Protein AF-A0A2J8PQK8-F1 (afdb_monomer)

InterPro domains:
  IPR006652 Kelch repeat type 1 [PF01344] (4-48)
  IPR015915 Kelch-type beta-propeller [G3DSA:2.120.10.80] (1-49)
  IPR015915 Kelch-type beta-propeller [SSF117281] (1-48)

pLDDT: mean 96.53, std 3.13, range [79.88, 98.56]

Structure (mmCIF, N/CA/C/O backbone):
data_AF-A0A2J8PQK8-F1
#
_entry.id   AF-A0A2J8PQK8-F1
#
loop_
_atom_site.group_PDB
_atom_site.id
_atom_site.type_symbol
_atom_site.label_atom_id
_atom_site.label_alt_id
_atom_site.label_comp_id
_atom_site.label_asym_id
_atom_site.label_entity_id
_atom_site.label_seq_id
_atom_site.pdbx_PDB_ins_code
_atom_site.Cartn_x
_atom_site.Cartn_y
_atom_site.Cartn_z
_atom_site.occupancy
_atom_site.B_iso_or_equiv
_atom_site.auth_seq_id
_atom_site.auth_comp_id
_atom_site.auth_asym_id
_atom_site.auth_atom_id
_atom_site.pdbx_PDB_model_num
ATOM 1 N N . MET A 1 1 ? 1.732 4.679 5.784 1.00 79.88 1 MET A N 1
ATOM 2 C CA . MET A 1 1 ? 2.409 4.022 4.662 1.00 79.88 1 MET A CA 1
ATOM 3 C C . MET A 1 1 ? 3.858 3.863 5.072 1.00 79.88 1 MET A C 1
ATOM 5 O O . MET A 1 1 ? 4.387 4.784 5.687 1.00 79.88 1 MET A O 1
ATOM 9 N N . MET A 1 2 ? 4.454 2.707 4.809 1.00 88.25 2 MET A N 1
ATOM 10 C CA . MET A 1 2 ? 5.804 2.333 5.236 1.00 88.25 2 MET A CA 1
ATOM 11 C C . MET A 1 2 ? 6.866 2.760 4.220 1.00 88.25 2 MET A C 1
ATOM 13 O O . MET A 1 2 ? 7.972 3.118 4.611 1.00 88.25 2 MET A O 1
ATOM 17 N N . GLU A 1 3 ? 6.533 2.771 2.927 1.00 93.50 3 GLU A N 1
ATOM 18 C CA . GLU A 1 3 ? 7.404 3.281 1.866 1.00 93.50 3 GLU A CA 1
ATOM 19 C C . GLU A 1 3 ? 6.645 4.233 0.941 1.00 93.50 3 GLU A C 1
ATOM 21 O O . GLU A 1 3 ? 5.558 3.911 0.458 1.00 93.50 3 GLU A O 1
ATOM 26 N N . ARG A 1 4 ? 7.246 5.390 0.641 1.00 94.12 4 ARG A N 1
ATOM 27 C CA . ARG A 1 4 ? 6.687 6.321 -0.345 1.00 94.12 4 ARG A CA 1
ATOM 28 C C . ARG A 1 4 ? 6.772 5.689 -1.730 1.00 94.12 4 ARG A C 1
ATOM 30 O O . ARG A 1 4 ? 7.847 5.277 -2.163 1.00 94.12 4 ARG A O 1
ATOM 37 N N . ARG A 1 5 ? 5.644 5.655 -2.431 1.00 96.56 5 ARG A N 1
ATOM 38 C CA . ARG A 1 5 ? 5.522 5.055 -3.760 1.00 96.56 5 ARG A CA 1
ATOM 39 C C . ARG A 1 5 ? 4.602 5.870 -4.656 1.00 96.56 5 ARG A C 1
ATOM 41 O O . ARG A 1 5 ? 3.708 6.558 -4.170 1.00 96.56 5 ARG A O 1
ATOM 48 N N . MET A 1 6 ? 4.829 5.760 -5.955 1.00 96.88 6 MET A N 1
ATOM 49 C CA . MET A 1 6 ? 3.953 6.250 -7.020 1.00 96.88 6 MET A CA 1
ATOM 50 C C . MET A 1 6 ? 3.570 5.093 -7.940 1.00 96.88 6 MET A C 1
ATOM 52 O O . MET A 1 6 ? 4.164 4.022 -7.841 1.00 96.88 6 MET A O 1
ATOM 56 N N . GLU A 1 7 ? 2.591 5.298 -8.824 1.00 97.12 7 GLU A N 1
ATOM 57 C CA . GLU A 1 7 ? 2.164 4.274 -9.798 1.00 97.12 7 GLU A CA 1
ATOM 58 C C . GLU A 1 7 ? 1.712 2.954 -9.135 1.00 97.12 7 GLU A C 1
ATOM 60 O O . GLU A 1 7 ? 1.792 1.879 -9.723 1.00 97.12 7 GLU A O 1
ATOM 65 N N . CYS A 1 8 ? 1.264 3.017 -7.878 1.00 97.31 8 CYS A N 1
ATOM 66 C CA . CYS A 1 8 ? 0.778 1.859 -7.138 1.00 97.31 8 CYS A CA 1
ATOM 67 C C . CYS A 1 8 ? -0.709 1.602 -7.404 1.00 97.31 8 CYS A C 1
ATOM 69 O O . CYS A 1 8 ? -1.480 2.528 -7.663 1.00 97.31 8 CYS A O 1
ATOM 71 N N . GLY A 1 9 ? -1.124 0.345 -7.254 1.00 97.88 9 GLY A N 1
ATOM 72 C CA . GLY A 1 9 ? -2.537 -0.019 -7.188 1.00 97.88 9 GLY A CA 1
ATOM 73 C C . GLY A 1 9 ? -3.058 0.103 -5.759 1.00 97.88 9 GLY A C 1
ATOM 74 O O . GLY A 1 9 ? -2.333 -0.206 -4.813 1.00 97.88 9 GLY A O 1
ATOM 75 N N . ALA A 1 10 ? -4.314 0.522 -5.598 1.00 97.81 10 ALA A N 1
ATOM 76 C CA . ALA A 1 10 ? -4.978 0.560 -4.300 1.00 97.81 10 ALA A CA 1
ATOM 77 C C . ALA A 1 10 ? -6.408 0.015 -4.385 1.00 97.81 10 ALA A C 1
ATOM 79 O O . ALA A 1 10 ? -7.106 0.239 -5.373 1.00 97.81 10 ALA A O 1
ATOM 80 N N . VAL A 1 11 ? -6.845 -0.685 -3.339 1.00 98.25 11 VAL A N 1
ATOM 81 C CA . VAL A 1 11 ? -8.206 -1.224 -3.219 1.00 98.25 11 VAL A CA 1
ATOM 82 C C . VAL A 1 11 ? -8.673 -1.175 -1.768 1.00 98.25 11 VAL A C 1
ATOM 84 O O . VAL A 1 11 ? -7.869 -1.282 -0.842 1.00 98.25 11 VAL A O 1
ATOM 87 N N . ILE A 1 12 ? -9.981 -1.020 -1.566 1.00 98.38 12 ILE A N 1
ATOM 88 C CA . ILE A 1 12 ? -10.611 -1.171 -0.252 1.00 98.38 12 ILE A CA 1
ATOM 89 C C . ILE A 1 12 ? -11.158 -2.594 -0.149 1.00 98.38 12 ILE A C 1
ATOM 91 O O . ILE A 1 12 ? -11.923 -3.028 -1.009 1.00 98.38 12 ILE A O 1
ATOM 95 N N . MET A 1 13 ? -10.785 -3.313 0.907 1.00 97.75 13 MET A N 1
ATOM 96 C CA . MET A 1 13 ? -11.266 -4.667 1.183 1.00 97.75 13 MET A CA 1
ATOM 97 C C . MET A 1 13 ? -11.412 -4.853 2.692 1.00 97.75 13 MET A C 1
ATOM 99 O O . MET A 1 13 ? -10.505 -4.511 3.446 1.00 97.75 13 MET A O 1
ATOM 103 N N . ASN A 1 14 ? -12.553 -5.384 3.141 1.00 96.75 14 ASN A N 1
ATOM 104 C CA . ASN A 1 14 ? -12.845 -5.622 4.563 1.00 96.75 14 ASN A CA 1
ATOM 105 C C . ASN A 1 14 ? -12.603 -4.387 5.459 1.00 96.75 14 ASN A C 1
ATOM 107 O O . ASN A 1 14 ? -12.020 -4.499 6.532 1.00 96.75 14 ASN A O 1
ATOM 111 N N . GLY A 1 15 ? -12.986 -3.194 4.989 1.00 97.75 15 GLY A N 1
ATOM 112 C CA . GLY A 1 15 ? -12.810 -1.937 5.732 1.00 97.75 15 GLY A CA 1
ATOM 113 C C . GLY A 1 15 ? -11.373 -1.399 5.792 1.00 97.75 15 GLY A C 1
ATOM 114 O O . GLY A 1 15 ? -11.158 -0.313 6.319 1.00 97.75 15 GLY A O 1
ATOM 115 N N . CYS A 1 16 ? -10.399 -2.105 5.216 1.00 98.38 16 CYS A N 1
ATOM 116 C CA . CYS A 1 16 ? -8.995 -1.699 5.175 1.00 98.38 16 CYS A CA 1
ATOM 117 C C . CYS A 1 16 ? -8.591 -1.215 3.774 1.00 98.38 16 CYS A C 1
ATOM 119 O O . CYS A 1 16 ? -9.163 -1.643 2.767 1.00 98.38 16 CYS A O 1
ATOM 121 N N . ILE A 1 17 ? -7.567 -0.361 3.699 1.00 98.44 17 ILE A N 1
ATOM 122 C CA . ILE A 1 17 ? -6.952 0.042 2.423 1.00 98.44 17 ILE A CA 1
ATOM 123 C C . ILE A 1 17 ? -5.762 -0.868 2.161 1.00 98.44 17 ILE A C 1
ATOM 125 O O . ILE A 1 17 ? -4.885 -0.988 3.007 1.00 98.44 17 ILE A O 1
ATOM 129 N N . TYR A 1 18 ? -5.693 -1.456 0.977 1.00 98.12 18 TYR A N 1
ATOM 130 C CA . TYR A 1 18 ? -4.541 -2.220 0.521 1.00 98.12 18 TYR A CA 1
ATOM 131 C C . TYR A 1 18 ? -3.863 -1.468 -0.613 1.00 98.12 18 TYR A C 1
ATOM 133 O O . TYR A 1 18 ? -4.533 -1.009 -1.536 1.00 98.12 18 TYR A O 1
ATOM 141 N N . VAL A 1 19 ? -2.541 -1.357 -0.551 1.00 98.19 19 VAL A N 1
ATOM 142 C CA . VAL A 1 19 ? -1.705 -0.746 -1.582 1.00 98.19 19 VAL A CA 1
ATOM 143 C C . VAL A 1 19 ? -0.676 -1.770 -2.042 1.00 98.19 19 VAL A C 1
ATOM 145 O O . VAL A 1 19 ? 0.025 -2.349 -1.218 1.00 98.19 19 VAL A O 1
ATOM 148 N N . THR A 1 20 ? -0.575 -1.994 -3.349 1.00 97.25 20 THR A N 1
ATOM 149 C CA . THR A 1 20 ? 0.347 -2.964 -3.958 1.00 97.25 20 THR A CA 1
ATOM 150 C C . THR A 1 20 ? 1.212 -2.307 -5.028 1.00 97.25 20 THR A C 1
ATOM 152 O O . THR A 1 20 ? 0.775 -1.383 -5.722 1.00 97.25 20 THR A O 1
ATOM 155 N N . GLY A 1 21 ? 2.446 -2.791 -5.172 1.00 97.00 21 GLY A N 1
ATOM 156 C CA . GLY A 1 21 ? 3.324 -2.388 -6.264 1.00 97.00 21 GLY A CA 1
ATOM 157 C C . GLY A 1 21 ? 3.772 -0.925 -6.200 1.00 97.00 21 GLY A C 1
ATOM 158 O O . GLY A 1 21 ? 3.740 -0.285 -5.150 1.00 97.00 21 GLY A O 1
ATOM 159 N N . GLY A 1 22 ? 4.151 -0.367 -7.344 1.00 97.69 22 GLY A N 1
ATOM 160 C CA . GLY A 1 22 ? 4.559 1.031 -7.479 1.00 97.69 22 GLY A CA 1
ATOM 161 C C . GLY A 1 22 ? 6.061 1.260 -7.318 1.00 97.69 22 GLY A C 1
ATOM 162 O O . GLY A 1 22 ? 6.800 0.402 -6.837 1.00 97.69 22 GLY A O 1
ATOM 163 N N . TYR A 1 23 ? 6.516 2.429 -7.754 1.00 97.88 23 TYR A N 1
ATOM 164 C CA . TYR A 1 23 ? 7.924 2.811 -7.777 1.00 97.88 23 TYR A CA 1
ATOM 165 C C . TYR A 1 23 ? 8.291 3.659 -6.557 1.00 97.88 23 TYR A C 1
ATOM 167 O O . TYR A 1 23 ? 7.613 4.643 -6.251 1.00 97.88 23 TYR A O 1
ATOM 175 N N . SER A 1 24 ? 9.376 3.299 -5.869 1.00 97.44 24 SER A N 1
ATOM 176 C CA . SER A 1 24 ? 9.954 4.111 -4.794 1.00 97.44 24 SER A CA 1
ATOM 177 C C . SER A 1 24 ? 11.168 4.871 -5.311 1.00 97.44 24 SER A C 1
ATOM 179 O O . SER A 1 24 ? 12.194 4.273 -5.640 1.00 97.44 24 SER A O 1
ATOM 181 N N . TYR A 1 25 ? 11.093 6.204 -5.299 1.00 96.56 25 TYR A N 1
ATOM 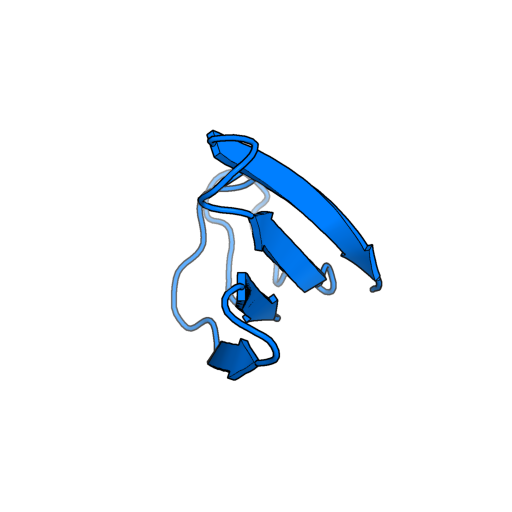182 C CA . TYR A 1 25 ? 12.253 7.050 -5.589 1.00 96.56 25 TYR A CA 1
ATOM 183 C C . TYR A 1 25 ? 13.374 6.885 -4.560 1.00 96.56 25 TYR A C 1
ATOM 185 O O . TYR A 1 25 ? 14.540 6.926 -4.936 1.00 96.56 25 T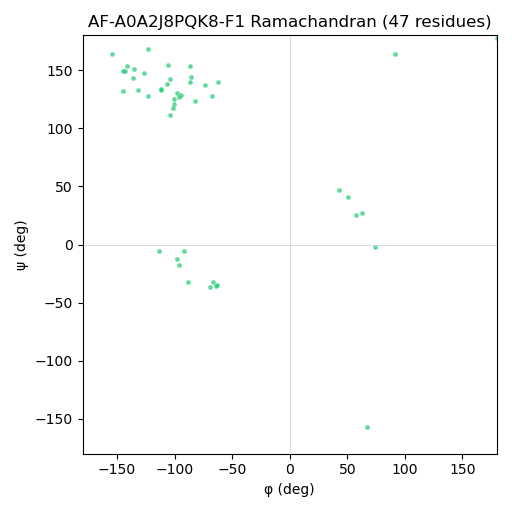YR A O 1
ATOM 193 N N . SER A 1 26 ? 13.045 6.671 -3.280 1.00 95.44 26 SER A N 1
ATOM 194 C CA . SER A 1 26 ? 14.043 6.453 -2.220 1.00 95.44 26 SER A CA 1
ATOM 195 C C . SER A 1 26 ? 14.866 5.192 -2.458 1.00 95.44 26 SER A C 1
ATOM 197 O O . SER A 1 26 ? 16.045 5.165 -2.116 1.00 95.44 26 SER A O 1
ATOM 199 N N . LYS A 1 27 ? 14.246 4.149 -3.020 1.00 94.88 27 LYS A N 1
ATOM 200 C CA . LYS A 1 27 ? 14.896 2.858 -3.283 1.00 94.88 27 LYS A CA 1
ATOM 201 C C . LYS A 1 27 ? 15.383 2.696 -4.721 1.00 94.88 27 LYS A C 1
ATOM 203 O O . LYS A 1 27 ? 16.116 1.752 -4.993 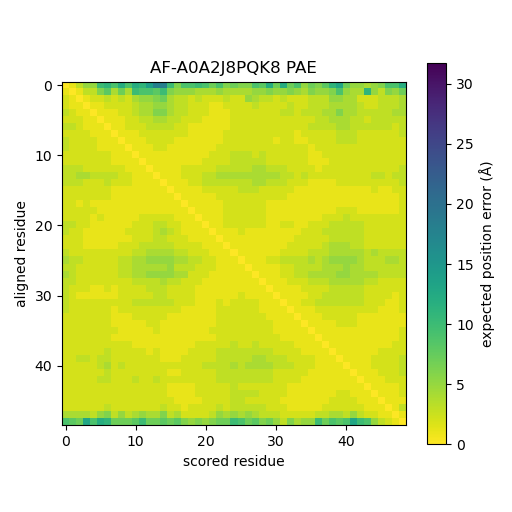1.00 94.88 27 LYS A O 1
ATOM 208 N N . GLY A 1 28 ? 14.972 3.579 -5.630 1.00 97.31 28 GLY A N 1
ATOM 209 C CA . GLY A 1 28 ? 15.316 3.500 -7.050 1.00 97.31 28 GLY A CA 1
ATOM 210 C C . GLY A 1 28 ? 14.782 2.239 -7.739 1.00 97.31 28 GLY A C 1
ATOM 211 O O . GLY A 1 28 ? 15.410 1.745 -8.670 1.00 97.31 28 GLY A O 1
ATOM 212 N N . THR A 1 29 ? 13.681 1.662 -7.246 1.00 97.62 29 THR A N 1
ATOM 213 C CA . THR A 1 29 ? 13.144 0.393 -7.758 1.00 97.62 29 THR A CA 1
ATOM 214 C C . THR A 1 29 ? 11.638 0.255 -7.525 1.00 97.62 29 THR A C 1
ATOM 216 O O . THR A 1 29 ? 11.045 0.967 -6.704 1.00 97.62 29 THR A O 1
ATOM 219 N N . TYR A 1 30 ? 11.026 -0.688 -8.243 1.00 97.31 30 TYR A N 1
ATOM 220 C CA . TYR A 1 30 ? 9.647 -1.109 -8.027 1.00 97.31 30 TYR A CA 1
ATOM 221 C C . TYR A 1 30 ? 9.533 -1.957 -6.763 1.00 97.31 30 TYR A C 1
ATOM 223 O O . TYR A 1 30 ? 10.349 -2.837 -6.484 1.00 97.31 30 TYR A O 1
ATOM 231 N N . LEU A 1 31 ? 8.494 -1.681 -5.989 1.00 96.81 31 LEU A N 1
ATOM 232 C CA . LEU A 1 31 ? 8.166 -2.410 -4.779 1.00 96.81 31 LEU A CA 1
ATOM 233 C C . LEU A 1 31 ? 7.316 -3.621 -5.144 1.00 96.81 31 LEU A C 1
ATOM 235 O O . LEU A 1 31 ? 6.408 -3.518 -5.960 1.00 96.81 31 LEU A O 1
ATOM 239 N N . GLN A 1 32 ? 7.583 -4.748 -4.496 1.00 96.62 32 GLN A N 1
ATOM 240 C CA . GLN A 1 32 ? 6.699 -5.916 -4.541 1.00 96.62 32 GLN A CA 1
ATOM 241 C C . GLN A 1 32 ? 5.759 -5.952 -3.330 1.00 96.62 32 GLN A C 1
ATOM 243 O O . GLN A 1 32 ? 4.704 -6.566 -3.369 1.00 96.62 32 GLN A O 1
ATOM 248 N N . SER A 1 33 ? 6.077 -5.195 -2.273 1.00 96.88 33 SER A N 1
ATOM 249 C CA . SER A 1 33 ? 5.298 -5.232 -1.042 1.00 96.88 33 SER A CA 1
ATOM 250 C C . SER A 1 33 ? 3.849 -4.777 -1.220 1.00 96.88 33 SER A C 1
ATOM 252 O O . SER A 1 33 ? 3.556 -3.769 -1.879 1.00 96.88 33 SER A O 1
ATOM 254 N N . ILE A 1 34 ? 2.970 -5.505 -0.534 1.00 97.56 34 ILE A N 1
ATOM 255 C CA . ILE A 1 34 ? 1.574 -5.168 -0.291 1.00 97.56 34 ILE A CA 1
ATOM 256 C C . ILE A 1 34 ? 1.484 -4.600 1.124 1.00 97.56 34 ILE A C 1
ATOM 258 O O . ILE A 1 34 ? 1.831 -5.267 2.102 1.00 97.56 34 ILE A O 1
ATOM 262 N N . GLU A 1 35 ? 1.015 -3.365 1.239 1.00 97.94 35 GLU A N 1
ATOM 263 C CA . GLU A 1 35 ? 0.775 -2.699 2.514 1.00 97.94 35 GLU A CA 1
ATOM 264 C C . GLU A 1 35 ? -0.726 -2.603 2.788 1.00 97.94 35 GLU A C 1
ATOM 266 O O . GLU A 1 35 ? -1.499 -2.261 1.895 1.00 97.94 35 GLU A O 1
ATOM 271 N N . LYS A 1 36 ? -1.136 -2.858 4.031 1.00 98.19 36 LYS A N 1
ATOM 272 C CA . LYS A 1 36 ? -2.508 -2.678 4.511 1.00 98.19 36 LYS A CA 1
ATOM 273 C C . LYS A 1 36 ? -2.556 -1.530 5.515 1.00 98.19 36 LYS A C 1
ATOM 275 O O . LYS A 1 36 ? -1.756 -1.506 6.447 1.00 98.19 36 LYS A O 1
ATOM 280 N N . TYR A 1 37 ? -3.513 -0.625 5.358 1.00 98.56 37 TYR A N 1
ATOM 281 C CA . TYR A 1 37 ? -3.936 0.324 6.379 1.00 98.56 37 TYR A CA 1
ATOM 282 C C . TYR A 1 37 ? -5.210 -0.163 7.047 1.00 98.56 37 TYR A C 1
ATOM 284 O O . TYR A 1 37 ? -6.214 -0.397 6.372 1.00 98.56 37 TYR A O 1
ATOM 292 N N . ASP A 1 38 ? -5.154 -0.267 8.366 1.00 98.38 38 ASP A N 1
ATOM 293 C CA . AS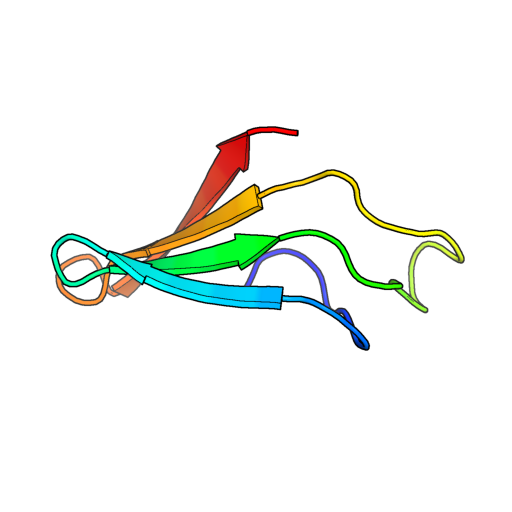P A 1 38 ? -6.292 -0.550 9.227 1.00 98.38 38 ASP A CA 1
ATOM 294 C C . ASP A 1 38 ? -6.711 0.760 9.925 1.00 98.38 38 ASP A C 1
ATOM 296 O O . ASP A 1 38 ? -5.926 1.277 10.733 1.00 98.38 38 ASP A O 1
ATOM 300 N N . PRO A 1 39 ? -7.884 1.338 9.594 1.00 98.12 39 PRO A N 1
ATOM 301 C CA . PRO A 1 39 ? -8.351 2.589 1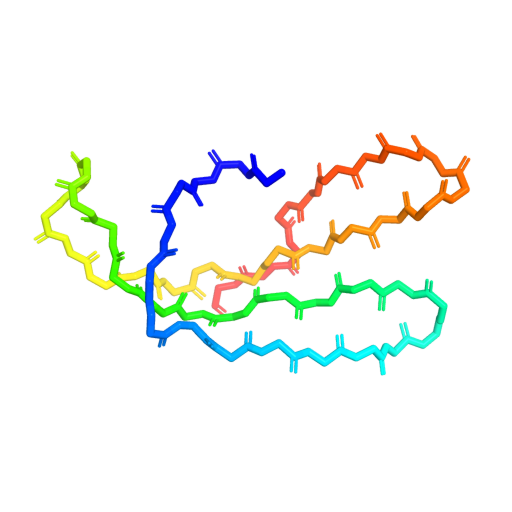0.192 1.00 98.12 39 PRO A CA 1
ATOM 302 C C . PRO A 1 39 ? -8.671 2.480 11.685 1.00 98.12 39 PRO A C 1
ATOM 304 O O . PRO A 1 39 ? -8.441 3.446 12.410 1.00 98.12 39 PRO A O 1
ATOM 307 N N . ASP A 1 40 ? -9.142 1.320 12.155 1.00 98.12 40 ASP A N 1
ATOM 308 C CA . ASP A 1 40 ? -9.514 1.110 13.562 1.00 98.12 40 ASP A CA 1
ATOM 309 C C . ASP A 1 40 ? -8.272 1.119 14.454 1.00 98.12 40 ASP A C 1
ATOM 311 O O . ASP A 1 40 ? -8.269 1.646 15.567 1.00 98.12 40 ASP A O 1
ATOM 315 N N . LEU A 1 41 ? -7.179 0.567 13.929 1.00 97.44 41 LEU A N 1
ATOM 316 C CA . LEU A 1 41 ? -5.878 0.545 14.590 1.00 97.44 41 LEU A CA 1
ATOM 317 C C . LEU A 1 41 ? -4.994 1.741 14.21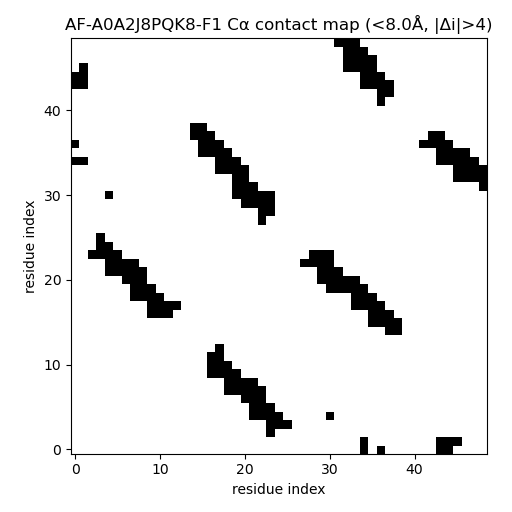1 1.00 97.44 41 LEU A C 1
ATOM 319 O O . LEU A 1 41 ? -3.896 1.883 14.752 1.00 97.44 41 LEU A O 1
ATOM 323 N N . ASN A 1 42 ? -5.452 2.575 13.272 1.00 97.19 42 ASN A N 1
ATOM 324 C CA . ASN A 1 42 ? -4.721 3.682 12.661 1.00 97.19 42 ASN A CA 1
ATOM 325 C C . ASN A 1 42 ? -3.266 3.319 12.307 1.00 97.19 42 ASN A C 1
ATOM 327 O O . ASN A 1 42 ? -2.319 4.048 12.619 1.00 97.19 42 ASN A O 1
ATOM 331 N N . LYS A 1 43 ? -3.068 2.161 11.675 1.00 97.50 43 LYS A N 1
ATOM 332 C CA . LYS A 1 43 ? -1.726 1.624 11.425 1.00 97.50 43 LYS A CA 1
ATOM 333 C C . LYS A 1 43 ? -1.574 1.088 10.016 1.00 97.50 43 LYS A C 1
ATOM 335 O O . LYS A 1 43 ? -2.517 0.577 9.419 1.00 97.50 43 LYS A O 1
ATOM 340 N N . TRP A 1 44 ? -0.344 1.160 9.526 1.00 97.81 44 TRP A N 1
ATOM 341 C CA . TRP A 1 44 ? 0.080 0.484 8.309 1.00 97.81 44 TRP A CA 1
ATOM 342 C C . TRP A 1 44 ? 0.916 -0.746 8.657 1.00 97.81 44 TRP A C 1
ATOM 344 O O . TRP A 1 44 ? 1.722 -0.698 9.584 1.00 9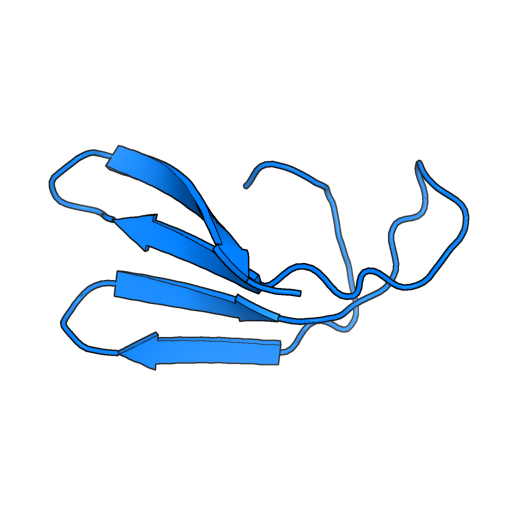7.81 44 TRP A O 1
ATOM 354 N N . GLU A 1 45 ? 0.751 -1.825 7.899 1.00 97.19 45 GLU A N 1
ATOM 355 C CA . GLU A 1 45 ? 1.556 -3.042 8.018 1.00 97.19 45 GLU A CA 1
ATOM 356 C C . GLU A 1 45 ? 1.834 -3.666 6.644 1.00 97.19 45 GLU A C 1
ATOM 358 O O . GLU A 1 45 ? 1.032 -3.534 5.719 1.00 97.19 45 GLU A O 1
ATOM 363 N N . ILE A 1 46 ? 2.980 -4.339 6.500 1.00 96.81 46 ILE A N 1
ATOM 364 C CA . ILE A 1 46 ? 3.292 -5.133 5.304 1.00 96.81 46 ILE A CA 1
ATOM 365 C C . ILE A 1 46 ? 2.616 -6.493 5.466 1.00 96.81 46 ILE A C 1
ATOM 367 O O . ILE A 1 46 ? 2.870 -7.193 6.442 1.00 96.81 46 ILE A O 1
ATOM 371 N N . VAL A 1 47 ? 1.772 -6.862 4.505 1.00 97.06 47 VAL A N 1
ATOM 372 C CA . VAL A 1 47 ? 0.974 -8.100 4.539 1.00 97.06 47 VAL A CA 1
ATOM 373 C C . VAL A 1 47 ? 1.368 -9.105 3.457 1.00 97.06 47 VAL A C 1
ATOM 375 O O . VAL A 1 47 ? 0.849 -10.217 3.442 1.00 97.06 47 VAL A O 1
ATOM 378 N N . GLY A 1 48 ? 2.279 -8.737 2.555 1.00 94.94 48 GLY A N 1
ATOM 379 C CA . GLY A 1 48 ? 2.760 -9.615 1.490 1.00 94.94 48 GLY A CA 1
ATOM 380 C C . GLY A 1 48 ? 3.794 -8.948 0.587 1.00 94.94 48 GLY A C 1
ATOM 381 O O . GLY A 1 48 ? 4.095 -7.765 0.767 1.00 94.94 48 GLY A O 1
ATOM 382 N N . ASN A 1 49 ? 4.297 -9.726 -0.375 1.00 89.06 49 ASN A N 1
A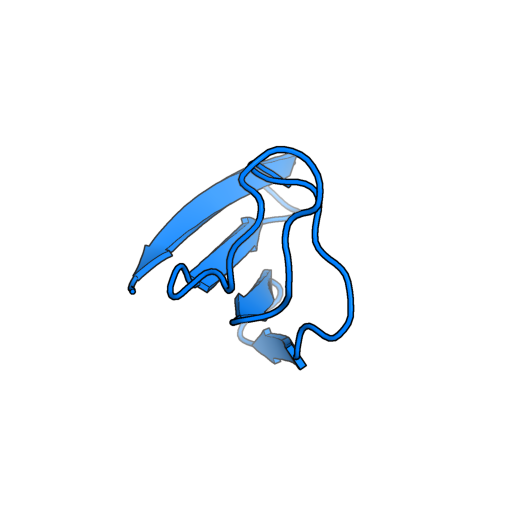TOM 383 C CA . ASN A 1 49 ? 5.167 -9.334 -1.489 1.00 89.06 49 ASN A CA 1
ATOM 384 C C . ASN A 1 49 ? 4.650 -9.962 -2.788 1.00 89.06 49 ASN A C 1
ATOM 386 O O . ASN A 1 49 ? 3.985 -11.017 -2.677 1.00 89.06 49 ASN A O 1
#

Organism: Pan troglodytes (NCBI:txid9598)

Solvent-accessible surface area (backbone atoms only — not comparable to full-atom values): 2913 Å² total; per-residue (Å²): 119,92,70,75,64,43,89,50,52,72,49,79,56,96,88,22,43,36,38,35,44,20,40,19,79,93,74,74,43,74,42,60,47,26,36,36,35,37,71,93,74,71,42,61,46,81,79,49,1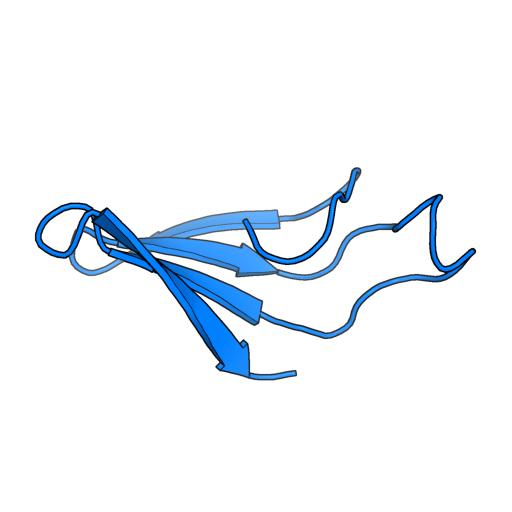01

Mean predicted aligned error: 2.26 Å

Foldseek 3Di:
DPADWDPWDWDQDPNKIKIAWGDGPVVRDIDGWIWIQDVVVRDIDTDDD

Secondary structure (DSSP, 8-state):
--S--BS-EEEEETTEEEEE--EETTTTEE---EEEEETTTTEEEEEE-

Sequence (49 aa):
MMERRMECGAVIMNGCIYVTGGYSYSKGTYLQSIEKYDPDLNKWEIVGN

Nearest PDB structures (foldseek):
  8pjz-assembly1_A  TM=9.333E-01  e=1.822E-03  synthetic construct
  4ch9-assembly1_B  TM=9.524E-01  e=6.459E-03  Homo sapiens
  9d1i-assembly1_A  TM=9.291E-01  e=1.718E-02  Homo sapiens
  9d1z-assembly1_A  TM=9.269E-01  e=2.722E-02  Homo sapiens
  2woz-assembly1_A-2  TM=9.447E-01  e=4.568E-02  Rattus norvegicus

Radius of gyration: 10.6 Å; Cα contacts (8 Å, |Δi|>4): 102; chains: 1; bounding box: 28×17×24 Å